Prot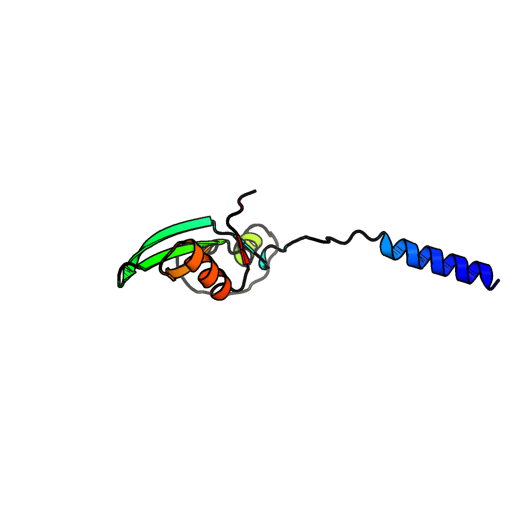ein AF-A0A352NLY4-F1 (afdb_monomer_lite)

Structure (mmCIF, N/CA/C/O backbone):
data_AF-A0A352NLY4-F1
#
_entry.id   AF-A0A352NLY4-F1
#
loop_
_atom_site.group_PDB
_atom_site.id
_atom_site.type_symbol
_atom_site.label_atom_id
_atom_site.label_alt_id
_atom_site.label_comp_id
_atom_site.label_asym_id
_atom_site.label_entity_id
_atom_site.label_seq_id
_atom_site.pdbx_PDB_ins_code
_atom_site.Cartn_x
_atom_site.Cartn_y
_atom_site.Cartn_z
_atom_site.occupancy
_atom_site.B_iso_or_equiv
_atom_site.auth_seq_id
_atom_site.auth_comp_id
_atom_site.auth_asym_id
_atom_site.auth_atom_id
_atom_site.pdbx_PDB_model_num
ATOM 1 N N . MET A 1 1 ? 44.769 12.437 -35.441 1.00 60.50 1 MET A N 1
ATOM 2 C CA . MET A 1 1 ? 43.981 11.222 -35.106 1.00 60.50 1 MET A CA 1
ATOM 3 C C . MET A 1 1 ? 43.529 11.134 -33.640 1.00 60.50 1 MET A C 1
ATOM 5 O O . MET A 1 1 ? 42.389 10.757 -33.415 1.00 60.50 1 MET A O 1
ATOM 9 N N . ARG A 1 2 ? 44.348 11.500 -32.633 1.00 72.38 2 ARG A N 1
ATOM 10 C CA . ARG A 1 2 ? 43.949 11.435 -31.203 1.00 72.38 2 ARG A CA 1
ATOM 11 C C . ARG A 1 2 ? 42.775 12.358 -30.822 1.00 72.38 2 ARG A C 1
ATOM 13 O O . ARG A 1 2 ? 41.879 11.918 -30.117 1.00 72.38 2 ARG A O 1
ATOM 20 N N . LYS A 1 3 ? 42.736 13.593 -31.345 1.00 75.38 3 LYS A N 1
ATOM 21 C CA . LYS A 1 3 ? 41.648 14.558 -31.076 1.00 75.38 3 LYS A CA 1
ATOM 22 C C . LYS A 1 3 ? 40.293 14.106 -31.642 1.00 75.38 3 LYS A C 1
ATOM 24 O O . LYS A 1 3 ? 39.298 14.189 -30.948 1.00 75.38 3 LYS A O 1
ATOM 29 N N . ALA A 1 4 ? 40.275 13.532 -32.849 1.00 79.25 4 ALA A N 1
ATOM 30 C CA . ALA A 1 4 ? 39.056 12.992 -33.461 1.00 79.25 4 ALA A CA 1
ATOM 31 C C . ALA A 1 4 ? 38.478 11.802 -32.673 1.00 79.25 4 ALA A C 1
ATOM 33 O O . ALA A 1 4 ? 37.269 11.708 -32.501 1.00 79.25 4 ALA A O 1
ATOM 34 N N . ARG A 1 5 ? 39.344 10.933 -32.127 1.00 83.25 5 ARG A N 1
ATOM 35 C CA . ARG A 1 5 ? 38.930 9.842 -31.229 1.00 83.25 5 ARG A CA 1
ATOM 36 C C . ARG A 1 5 ? 38.362 10.363 -29.906 1.00 83.25 5 ARG A C 1
ATOM 38 O O . ARG A 1 5 ? 37.364 9.835 -29.436 1.00 83.25 5 ARG A O 1
ATOM 45 N N . ALA A 1 6 ? 38.960 11.415 -29.344 1.00 87.50 6 ALA A N 1
ATOM 46 C CA . ALA A 1 6 ? 38.448 12.065 -28.139 1.00 87.50 6 ALA A CA 1
ATOM 47 C C . ALA A 1 6 ? 37.081 12.732 -28.381 1.00 87.50 6 ALA A C 1
ATOM 49 O O . ALA A 1 6 ? 36.170 12.542 -27.584 1.00 87.50 6 ALA A O 1
ATOM 50 N N . CYS A 1 7 ? 36.903 13.437 -29.503 1.00 89.69 7 CYS A N 1
ATOM 51 C CA . CYS A 1 7 ? 35.613 14.022 -29.880 1.00 89.69 7 CYS A CA 1
ATOM 52 C C . CYS A 1 7 ? 34.535 12.950 -30.096 1.00 89.69 7 CYS A C 1
ATOM 54 O O . CYS A 1 7 ? 33.423 13.108 -29.607 1.00 89.69 7 CYS A O 1
ATOM 56 N N . ALA A 1 8 ? 34.864 11.845 -30.773 1.00 91.00 8 ALA A N 1
ATOM 57 C CA . ALA A 1 8 ? 33.929 10.739 -30.982 1.00 91.00 8 ALA A CA 1
ATOM 58 C C . ALA A 1 8 ? 33.493 10.086 -29.659 1.00 91.00 8 ALA A C 1
ATOM 60 O O . ALA A 1 8 ? 32.311 9.811 -29.470 1.00 91.00 8 ALA A O 1
ATOM 61 N N . PHE A 1 9 ? 34.424 9.895 -28.720 1.00 93.00 9 PHE A N 1
ATOM 62 C CA . PHE A 1 9 ? 34.110 9.372 -27.389 1.00 93.00 9 PHE A CA 1
ATOM 63 C C . PHE A 1 9 ? 33.205 10.323 -26.592 1.00 93.00 9 PHE A C 1
ATOM 65 O O . PHE A 1 9 ? 32.268 9.880 -25.936 1.00 93.00 9 PHE A O 1
ATOM 72 N N . LEU A 1 10 ? 33.447 11.633 -26.689 1.00 92.31 10 LEU A N 1
ATOM 73 C CA . LEU A 1 10 ? 32.658 12.652 -25.996 1.00 92.31 10 LEU A CA 1
ATOM 74 C C . LEU A 1 10 ? 31.226 12.727 -26.550 1.00 92.31 10 LEU A C 1
ATOM 76 O O . LEU A 1 10 ? 30.277 12.776 -25.777 1.00 92.31 10 LEU A O 1
ATOM 80 N N . ILE A 1 11 ? 31.061 12.644 -27.874 1.00 92.31 11 ILE A N 1
ATOM 81 C CA . ILE A 1 11 ? 29.742 12.579 -28.529 1.00 92.31 11 ILE A CA 1
ATOM 82 C C . ILE A 1 11 ? 28.988 11.310 -28.114 1.00 92.31 11 ILE A C 1
ATOM 84 O O . ILE A 1 11 ? 27.803 11.379 -27.797 1.00 92.31 11 ILE A O 1
ATOM 88 N N . PHE A 1 12 ? 29.671 10.163 -28.064 1.00 91.94 12 PHE A N 1
ATOM 89 C CA . PHE A 1 12 ? 29.072 8.909 -27.606 1.00 91.94 12 PHE A CA 1
ATOM 90 C C . PHE A 1 12 ? 28.626 8.986 -26.136 1.00 91.94 12 PHE A C 1
ATOM 92 O O . PHE A 1 12 ? 27.497 8.620 -25.818 1.00 91.94 12 PHE A O 1
ATOM 99 N N . ALA A 1 13 ? 29.466 9.534 -25.253 1.00 91.56 13 ALA A N 1
ATOM 100 C CA . ALA A 1 13 ? 29.132 9.730 -23.843 1.00 91.56 13 ALA A CA 1
ATOM 101 C C . ALA A 1 13 ? 27.944 10.689 -23.647 1.00 91.56 13 ALA A C 1
ATOM 103 O O . ALA A 1 13 ? 27.086 10.436 -22.805 1.00 91.56 13 ALA A O 1
ATOM 104 N N . LEU A 1 14 ? 27.855 11.755 -24.451 1.00 90.25 14 LEU A N 1
ATOM 105 C CA . LEU A 1 14 ? 26.724 12.685 -24.411 1.00 90.25 14 LEU A CA 1
ATOM 106 C C . LEU A 1 14 ? 25.423 12.029 -24.906 1.00 90.25 14 LEU A C 1
ATOM 108 O O . LEU A 1 14 ? 24.355 12.302 -24.367 1.00 90.25 14 LEU A O 1
ATOM 112 N N . GLY A 1 15 ? 25.511 11.135 -25.896 1.00 89.44 15 GLY A N 1
ATOM 113 C CA . GLY A 1 15 ? 24.369 10.366 -26.398 1.00 89.44 15 GLY A CA 1
ATOM 114 C C . GLY A 1 15 ? 23.767 9.417 -25.358 1.00 89.44 15 GLY A C 1
ATOM 115 O O . GLY A 1 15 ? 22.554 9.228 -25.342 1.00 89.44 15 GLY A O 1
ATOM 116 N N . LEU A 1 16 ? 24.579 8.881 -24.438 1.00 85.50 16 LEU A N 1
ATOM 117 C CA . LEU A 1 16 ? 24.092 8.041 -23.335 1.00 85.50 16 LEU A CA 1
ATOM 118 C C . LEU A 1 16 ? 23.219 8.818 -22.337 1.00 85.50 16 LEU A C 1
ATOM 120 O O . LEU A 1 16 ? 22.315 8.236 -21.747 1.00 85.50 16 LEU A O 1
ATOM 124 N N . LEU A 1 17 ? 23.442 10.127 -22.182 1.00 82.12 17 LEU A N 1
ATOM 125 C CA . LEU A 1 17 ? 22.606 10.989 -21.335 1.00 82.12 17 LEU A CA 1
ATOM 126 C C . LEU A 1 17 ? 21.236 11.287 -21.963 1.00 82.12 17 LEU A C 1
ATOM 128 O O . LEU A 1 17 ? 20.321 11.702 -21.258 1.00 82.12 17 LEU A O 1
ATOM 132 N N . ALA A 1 18 ? 21.090 11.082 -23.275 1.00 81.06 18 ALA A N 1
ATOM 133 C CA . ALA A 1 18 ? 19.842 11.285 -24.007 1.00 81.06 18 ALA A CA 1
ATOM 134 C C . ALA A 1 18 ? 18.971 10.016 -24.092 1.00 81.06 18 ALA A C 1
ATOM 136 O O . ALA A 1 18 ? 17.882 10.069 -24.667 1.00 81.06 18 ALA A O 1
ATOM 137 N N . LEU A 1 19 ? 19.413 8.881 -23.532 1.00 82.00 19 LEU A N 1
ATOM 138 C CA . LEU A 1 19 ? 18.558 7.702 -23.396 1.00 82.00 19 LEU A CA 1
ATOM 139 C C . LEU A 1 19 ? 17.451 7.997 -22.375 1.00 82.00 19 LEU A C 1
ATOM 141 O O . LEU A 1 19 ? 17.691 8.083 -21.170 1.00 82.00 19 LEU A O 1
ATOM 145 N N . SER A 1 20 ? 16.222 8.132 -22.865 1.00 72.69 20 SER A N 1
ATOM 146 C CA . SER A 1 20 ? 15.024 8.229 -22.037 1.00 72.69 20 SER A CA 1
ATOM 147 C C . SER A 1 20 ? 14.710 6.861 -21.431 1.00 72.69 20 SER A C 1
ATOM 149 O O . SER A 1 20 ? 14.096 5.997 -22.049 1.00 72.69 20 SER A O 1
ATOM 151 N N . GLY A 1 21 ? 15.159 6.640 -20.198 1.00 66.31 21 GLY A N 1
ATOM 152 C CA . GLY A 1 21 ? 14.600 5.574 -19.369 1.00 66.31 21 GLY A CA 1
ATOM 153 C C . GLY A 1 21 ? 13.190 5.944 -18.897 1.00 66.31 21 GLY A C 1
ATOM 154 O O . GLY A 1 21 ? 12.821 7.120 -18.871 1.00 66.31 21 GLY A O 1
ATOM 155 N N . CYS A 1 22 ? 12.414 4.962 -18.445 1.00 68.81 22 CYS A N 1
ATOM 156 C CA . CYS A 1 22 ? 11.189 5.224 -17.692 1.00 68.81 22 CYS A CA 1
ATOM 157 C C . CYS A 1 22 ? 11.562 5.678 -16.267 1.00 68.81 22 CYS A C 1
ATOM 159 O O . CYS A 1 22 ? 11.494 4.907 -15.317 1.00 68.81 22 CYS A O 1
ATOM 161 N N . TRP A 1 23 ? 12.002 6.932 -16.120 1.00 68.00 23 TRP A N 1
ATOM 162 C CA . TRP A 1 23 ? 12.544 7.529 -14.881 1.00 68.00 23 TRP A CA 1
ATOM 163 C C . TRP A 1 23 ? 11.514 7.748 -13.749 1.00 68.00 23 TRP A C 1
ATOM 165 O O . TRP A 1 23 ? 11.714 8.560 -12.849 1.00 68.00 23 TRP A O 1
ATOM 175 N N . GLY A 1 24 ? 10.407 7.014 -13.778 1.00 64.12 24 GLY A N 1
ATOM 176 C CA . GLY A 1 24 ? 9.334 7.098 -12.791 1.00 64.12 24 GLY A CA 1
ATOM 177 C C . GLY A 1 24 ? 8.170 6.146 -13.057 1.00 64.12 24 GLY A C 1
ATOM 178 O O . GLY A 1 24 ? 7.099 6.357 -12.492 1.00 64.12 24 GLY A O 1
ATOM 179 N N . SER A 1 25 ? 8.352 5.133 -13.918 1.00 71.44 25 SER A N 1
ATOM 180 C CA . SER A 1 25 ? 7.359 4.060 -14.030 1.00 71.44 25 SER A CA 1
ATOM 181 C C . SER A 1 25 ? 7.354 3.295 -12.718 1.00 71.44 25 SER A C 1
ATOM 183 O O . SER A 1 25 ? 8.417 2.927 -12.220 1.00 71.44 25 SER A O 1
ATOM 185 N N . ARG A 1 26 ? 6.166 3.104 -12.152 1.00 71.06 26 ARG A N 1
ATOM 186 C CA . ARG A 1 26 ? 5.955 2.177 -11.046 1.00 71.06 26 ARG A CA 1
ATOM 187 C C . ARG A 1 26 ? 5.245 0.980 -11.625 1.00 71.06 26 ARG A C 1
ATOM 189 O O . ARG A 1 26 ? 4.145 1.124 -12.165 1.00 71.06 26 ARG A O 1
ATOM 196 N N . GLU A 1 27 ? 5.886 -0.171 -11.541 1.00 76.44 27 GLU A N 1
ATOM 197 C CA . GLU A 1 27 ? 5.316 -1.394 -12.080 1.00 76.44 27 GLU A CA 1
ATOM 198 C C . GLU A 1 27 ? 4.070 -1.807 -11.283 1.00 76.44 27 GLU A C 1
ATOM 200 O O . GLU A 1 27 ? 3.860 -1.424 -10.125 1.00 76.44 27 GLU A O 1
ATOM 205 N N . THR A 1 28 ? 3.192 -2.581 -11.921 1.00 76.44 28 THR A N 1
ATOM 206 C CA . THR A 1 28 ? 1.932 -3.016 -11.288 1.00 76.44 28 THR A CA 1
ATOM 207 C C . THR A 1 28 ? 2.155 -3.873 -10.040 1.00 76.44 28 THR A C 1
ATOM 209 O O . THR A 1 28 ? 1.282 -3.933 -9.174 1.00 76.44 28 THR A O 1
ATOM 212 N N . ASP A 1 29 ? 3.319 -4.504 -9.913 1.00 76.19 29 ASP A N 1
ATOM 213 C CA . ASP A 1 29 ? 3.730 -5.297 -8.759 1.00 76.19 29 ASP A CA 1
ATOM 214 C C . ASP A 1 29 ? 4.433 -4.484 -7.660 1.00 76.19 29 ASP A C 1
ATOM 216 O O . ASP A 1 29 ? 4.581 -4.999 -6.558 1.00 76.19 29 ASP A O 1
ATOM 220 N N . GLU A 1 30 ? 4.781 -3.215 -7.886 1.00 85.06 30 GLU A N 1
ATOM 221 C CA . GLU A 1 30 ? 5.308 -2.317 -6.844 1.00 85.06 30 GLU A CA 1
ATOM 222 C C . GLU A 1 30 ? 4.196 -1.649 -6.021 1.00 85.06 30 GLU A C 1
ATOM 224 O O . GLU A 1 30 ? 4.426 -1.133 -4.919 1.00 85.06 30 GLU A O 1
ATOM 229 N N . MET A 1 31 ? 2.979 -1.630 -6.571 1.00 89.25 31 MET A N 1
ATOM 230 C CA . MET A 1 31 ? 1.839 -0.893 -6.039 1.00 89.25 31 MET A CA 1
ATOM 231 C C . MET A 1 31 ? 0.704 -1.829 -5.623 1.00 89.25 31 MET A C 1
ATOM 233 O O . MET A 1 31 ? 0.329 -2.776 -6.318 1.00 89.25 31 MET A O 1
ATOM 237 N N . ALA A 1 32 ? 0.120 -1.537 -4.467 1.00 91.12 32 ALA A N 1
ATOM 238 C CA . ALA A 1 32 ? -1.084 -2.170 -3.960 1.00 91.12 32 ALA A CA 1
ATOM 239 C C . ALA A 1 32 ? -2.277 -1.230 -4.173 1.00 91.12 32 ALA A C 1
ATOM 241 O O . ALA A 1 32 ? -2.592 -0.404 -3.317 1.00 91.12 32 ALA A O 1
ATOM 242 N N . TYR A 1 33 ? -2.928 -1.349 -5.332 1.00 91.50 33 TYR A N 1
ATOM 243 C CA . TYR A 1 33 ? -4.127 -0.574 -5.657 1.00 91.50 33 TYR A CA 1
ATOM 244 C C . TYR A 1 33 ? -5.330 -1.082 -4.871 1.00 91.50 33 TYR A C 1
ATOM 246 O O . TYR A 1 33 ? -5.808 -2.196 -5.109 1.00 91.50 33 TYR A O 1
ATOM 254 N N . VAL A 1 34 ? -5.803 -0.267 -3.933 1.00 93.25 34 VAL A N 1
ATOM 255 C CA . VAL A 1 34 ? -7.006 -0.543 -3.149 1.00 93.25 34 VAL A CA 1
ATOM 256 C C . VAL A 1 34 ? -8.221 -0.364 -4.052 1.00 93.25 34 VAL A C 1
ATOM 258 O O . VAL A 1 34 ? -8.420 0.696 -4.622 1.00 93.25 34 VAL A O 1
ATOM 261 N N . LEU A 1 35 ? -9.023 -1.413 -4.191 1.00 91.94 35 LEU A N 1
ATOM 262 C CA . LEU A 1 35 ? -10.267 -1.433 -4.960 1.00 91.94 35 LEU A CA 1
ATOM 263 C C . LEU A 1 35 ? -11.484 -1.123 -4.089 1.00 91.94 35 LEU A C 1
ATOM 265 O O . LEU A 1 35 ? -12.442 -0.514 -4.555 1.00 91.94 35 LEU A O 1
ATOM 269 N N . ALA A 1 36 ? -11.446 -1.559 -2.830 1.00 91.62 36 ALA A N 1
ATOM 270 C CA . ALA A 1 36 ? -12.492 -1.315 -1.850 1.00 91.62 36 ALA A CA 1
ATOM 271 C C . ALA A 1 36 ? -11.893 -1.217 -0.445 1.00 91.62 36 ALA A C 1
ATOM 273 O O . ALA A 1 36 ? -10.881 -1.858 -0.150 1.00 91.62 36 ALA A O 1
ATOM 274 N N . LEU A 1 37 ? -12.542 -0.437 0.417 1.00 93.31 37 LEU A N 1
ATOM 275 C CA . LEU A 1 37 ? -12.177 -0.266 1.817 1.00 93.31 37 LEU A CA 1
ATOM 276 C C . LEU A 1 37 ? -13.433 -0.380 2.692 1.00 93.31 37 LEU A C 1
ATOM 278 O O . LEU A 1 37 ? -14.462 0.220 2.384 1.00 93.31 37 LEU A O 1
ATOM 282 N N . GLY A 1 38 ? -13.335 -1.157 3.766 1.00 94.25 38 GLY A N 1
ATOM 283 C CA . GLY A 1 38 ? -14.358 -1.359 4.785 1.00 94.25 38 GLY A CA 1
ATOM 284 C C . GLY A 1 38 ? -13.873 -0.876 6.149 1.00 94.25 38 GLY A C 1
ATOM 285 O O . GLY A 1 38 ? -12.682 -0.954 6.455 1.00 94.25 38 GLY A O 1
ATOM 286 N N . PHE A 1 39 ? -14.808 -0.367 6.946 1.00 94.56 39 PHE A N 1
ATOM 287 C CA . PHE A 1 39 ? -14.582 0.116 8.302 1.00 94.56 39 PHE A CA 1
ATOM 288 C C . PHE A 1 39 ? -15.462 -0.671 9.265 1.00 94.56 39 PHE A C 1
ATOM 290 O O . PHE A 1 39 ? -16.687 -0.606 9.170 1.00 94.56 39 PHE A O 1
ATOM 297 N N . ASP A 1 40 ? -14.833 -1.348 10.213 1.00 93.62 40 ASP A N 1
ATOM 298 C CA . ASP A 1 40 ? -15.487 -2.180 11.212 1.00 93.62 40 ASP A CA 1
ATOM 299 C C . ASP A 1 40 ? -15.089 -1.728 12.622 1.00 93.62 40 ASP A C 1
ATOM 301 O O . ASP A 1 40 ? -14.013 -1.165 12.847 1.00 93.62 40 ASP A O 1
ATOM 305 N N . LYS A 1 41 ? -15.966 -1.961 13.603 1.00 93.56 41 LYS A N 1
ATOM 306 C CA . LYS A 1 41 ? -15.660 -1.658 15.006 1.00 93.56 41 LYS A CA 1
ATOM 307 C C . LYS A 1 41 ? -14.660 -2.687 15.544 1.00 93.56 41 LYS A C 1
ATOM 309 O O . LYS A 1 41 ? -14.954 -3.879 15.531 1.00 93.56 41 LYS A O 1
ATOM 314 N N . GLY A 1 42 ? -13.514 -2.217 16.031 1.00 89.31 42 GLY A N 1
ATOM 315 C CA . GLY A 1 42 ? -12.497 -3.034 16.693 1.00 89.31 42 GLY A CA 1
ATOM 316 C C . GLY A 1 42 ? -12.702 -3.154 18.200 1.00 89.31 42 GLY A C 1
ATOM 317 O O . GLY A 1 42 ? -13.699 -2.684 18.767 1.00 89.31 42 GLY A O 1
ATOM 318 N N . GLU A 1 43 ? -11.739 -3.778 18.871 1.00 89.75 43 GLU A N 1
ATOM 319 C CA . GLU A 1 43 ? -11.751 -3.861 20.327 1.00 89.75 43 GLU A CA 1
ATOM 320 C C . GLU A 1 43 ? -11.316 -2.525 20.948 1.00 89.75 43 GLU A C 1
ATOM 322 O O . GLU A 1 43 ? -10.554 -1.764 20.363 1.00 89.75 43 GLU A O 1
ATOM 327 N N . LYS A 1 44 ? -11.786 -2.224 22.167 1.00 85.38 44 LYS A N 1
ATOM 328 C CA . LYS A 1 44 ? -11.320 -1.066 22.963 1.00 85.38 44 LYS A CA 1
ATOM 329 C C . LYS A 1 44 ? -11.354 0.282 22.214 1.00 85.38 44 LYS A C 1
ATOM 331 O O . LYS A 1 44 ? -10.419 1.066 22.328 1.00 85.38 44 LYS A O 1
ATOM 336 N N . GLU A 1 45 ? -12.444 0.554 21.493 1.00 84.69 45 GLU A N 1
ATOM 337 C CA . GLU A 1 45 ? -12.646 1.782 20.694 1.00 84.69 45 GLU A CA 1
ATOM 338 C C . GLU A 1 45 ? -11.689 1.938 19.492 1.00 84.69 45 GLU A C 1
ATOM 340 O O . GLU A 1 45 ? -11.592 3.019 18.911 1.00 84.69 45 GLU A O 1
ATOM 345 N N . ASN A 1 46 ? -11.015 0.863 19.073 1.00 91.81 46 ASN A N 1
ATOM 346 C CA . ASN A 1 46 ? -10.257 0.844 17.826 1.00 91.81 46 ASN A CA 1
ATOM 347 C C . ASN A 1 46 ? -11.167 0.670 16.599 1.00 91.81 46 ASN A C 1
ATOM 349 O O . ASN A 1 46 ? -12.341 0.295 16.681 1.00 91.81 46 ASN A O 1
ATOM 353 N N . LEU A 1 47 ? -10.577 0.905 15.434 1.00 93.19 47 LEU A N 1
ATOM 354 C CA . LEU A 1 47 ? -11.163 0.756 14.114 1.00 93.19 47 LEU A CA 1
ATOM 355 C C . LEU A 1 47 ? -10.436 -0.367 13.368 1.00 93.19 47 LEU A C 1
ATOM 357 O O . LEU A 1 47 ? -9.220 -0.315 13.169 1.00 93.19 47 LEU A O 1
ATOM 361 N N . VAL A 1 48 ? -11.184 -1.367 12.919 1.00 95.75 48 VAL A N 1
ATOM 362 C CA . VAL A 1 48 ? -10.680 -2.378 11.990 1.00 95.75 48 VAL A CA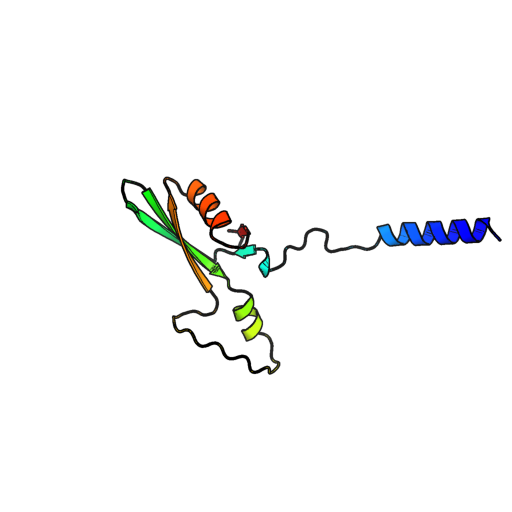 1
ATOM 363 C C . VAL A 1 48 ? -10.910 -1.859 10.577 1.00 95.75 48 VAL A C 1
ATOM 365 O O . VAL A 1 48 ? -12.016 -1.464 10.215 1.00 95.75 48 VAL A O 1
ATOM 368 N N . ILE A 1 49 ? -9.850 -1.819 9.778 1.00 95.44 49 ILE A N 1
ATOM 369 C CA . ILE A 1 49 ? -9.911 -1.425 8.374 1.00 95.44 49 ILE A CA 1
ATOM 370 C C . ILE A 1 49 ? -9.564 -2.622 7.518 1.00 95.44 49 ILE A C 1
ATOM 372 O O . ILE A 1 49 ? -8.467 -3.170 7.625 1.00 95.44 49 ILE A O 1
ATOM 376 N N . THR A 1 50 ? -10.488 -2.972 6.632 1.00 95.25 50 THR A N 1
ATOM 377 C CA . THR A 1 50 ? -10.319 -4.042 5.652 1.00 95.25 50 THR A CA 1
ATOM 378 C C . THR A 1 50 ? -10.168 -3.432 4.269 1.00 95.25 50 THR A C 1
ATOM 380 O O . THR A 1 50 ? -10.999 -2.632 3.851 1.00 95.25 50 THR A O 1
ATOM 383 N N . VAL A 1 51 ? -9.127 -3.805 3.534 1.00 95.12 51 VAL A N 1
ATOM 384 C CA . VAL A 1 51 ? -8.905 -3.376 2.152 1.00 95.12 51 VAL A CA 1
ATOM 385 C C . VAL A 1 51 ? -8.920 -4.570 1.216 1.00 95.12 51 VAL A C 1
ATOM 387 O O . VAL A 1 51 ? -8.338 -5.614 1.500 1.00 95.12 51 VAL A O 1
ATOM 390 N N . THR A 1 52 ? -9.568 -4.395 0.072 1.00 93.75 52 THR A N 1
ATOM 391 C CA . THR A 1 52 ? -9.472 -5.315 -1.062 1.00 93.75 52 THR A CA 1
ATOM 392 C C . THR A 1 52 ? -8.551 -4.686 -2.092 1.00 93.75 52 THR A 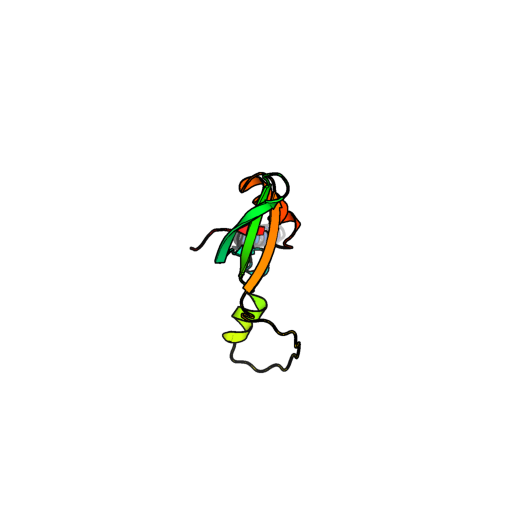C 1
ATOM 394 O O . THR A 1 52 ? -8.812 -3.579 -2.549 1.00 93.75 52 THR A O 1
ATOM 397 N N . ILE A 1 53 ? -7.469 -5.366 -2.449 1.00 92.25 53 ILE A N 1
ATOM 398 C CA . ILE A 1 53 ? -6.389 -4.875 -3.309 1.00 92.25 53 ILE A CA 1
ATOM 399 C C . ILE A 1 53 ? -6.378 -5.684 -4.607 1.00 92.25 53 ILE A C 1
ATOM 401 O O . ILE A 1 53 ? -6.624 -6.888 -4.587 1.00 92.25 53 ILE A O 1
ATOM 405 N N . ALA A 1 54 ? -6.064 -5.058 -5.739 1.00 89.56 54 ALA A N 1
ATOM 406 C CA . ALA A 1 54 ? -5.908 -5.769 -7.007 1.00 89.56 54 ALA A CA 1
ATOM 407 C C . ALA A 1 54 ? -4.745 -6.787 -6.976 1.00 89.56 54 ALA A C 1
ATOM 409 O O . ALA A 1 54 ? -3.678 -6.539 -6.392 1.00 89.56 54 ALA A O 1
ATOM 410 N N . ASN A 1 55 ? -4.928 -7.916 -7.668 1.00 88.25 55 ASN A N 1
ATOM 411 C CA . ASN A 1 55 ? -3.899 -8.925 -7.920 1.00 88.25 55 ASN A CA 1
ATOM 412 C C . ASN A 1 55 ? -3.495 -8.943 -9.409 1.00 88.25 55 ASN A C 1
ATOM 414 O O . ASN A 1 55 ? -4.079 -9.693 -10.200 1.00 88.25 55 ASN A O 1
ATOM 418 N N . PRO A 1 56 ? -2.476 -8.160 -9.814 1.00 78.44 56 PRO A N 1
ATOM 419 C CA . PRO A 1 56 ? -2.054 -8.069 -11.209 1.00 78.44 56 PRO A CA 1
ATOM 420 C C . PRO A 1 56 ? -1.618 -9.409 -11.802 1.00 78.44 56 PRO A C 1
ATOM 422 O O . PRO A 1 56 ? -1.849 -9.643 -12.982 1.00 78.44 56 PRO A O 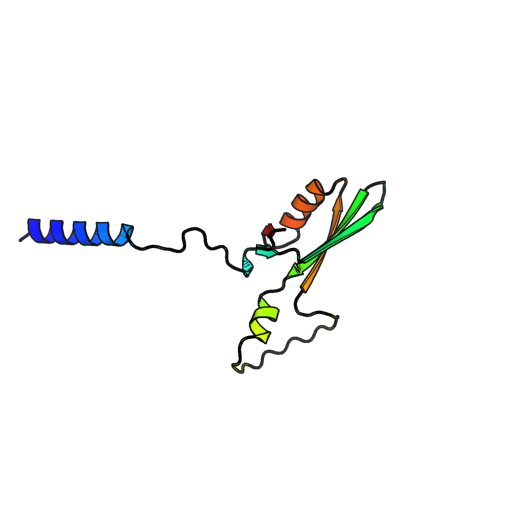1
ATOM 425 N N . LYS A 1 57 ? -1.041 -10.316 -10.996 1.00 78.19 57 LYS A N 1
ATOM 426 C CA . LYS A 1 57 ? -0.552 -11.622 -11.473 1.00 78.19 57 LYS A CA 1
ATOM 427 C C . LYS A 1 57 ? -1.678 -12.487 -12.033 1.00 78.19 57 LYS A C 1
ATOM 429 O O . LYS A 1 57 ? -1.486 -13.177 -13.027 1.00 78.19 57 LYS A O 1
ATOM 434 N N . VAL A 1 58 ? -2.851 -12.432 -11.406 1.00 78.12 58 VAL A N 1
ATOM 435 C CA . VAL A 1 58 ? -4.023 -13.189 -11.856 1.00 78.12 58 VAL A CA 1
ATOM 436 C C . VAL A 1 58 ? -4.777 -12.421 -12.939 1.00 78.12 58 VAL A C 1
ATOM 438 O O . VAL A 1 58 ? -5.162 -13.015 -13.940 1.00 78.12 58 VAL A O 1
ATOM 441 N N . ILE A 1 59 ? -4.923 -11.099 -12.795 1.00 73.75 59 ILE A N 1
ATOM 442 C CA . ILE A 1 59 ? -5.624 -10.256 -13.779 1.00 73.75 59 ILE A CA 1
ATOM 443 C C . ILE A 1 59 ? -4.911 -10.277 -15.142 1.00 73.75 59 ILE A C 1
ATOM 445 O O . ILE A 1 59 ? -5.562 -10.460 -16.169 1.00 73.75 59 ILE A O 1
ATOM 449 N N . ALA A 1 60 ? -3.582 -10.150 -15.168 1.00 68.00 60 ALA A N 1
ATOM 450 C CA . ALA A 1 60 ? -2.795 -10.198 -16.403 1.00 68.00 60 ALA A CA 1
ATOM 451 C C . ALA A 1 60 ? -2.802 -11.593 -17.057 1.00 68.00 60 ALA A C 1
ATOM 453 O O . ALA A 1 60 ? -2.720 -11.703 -18.278 1.00 68.00 60 ALA A O 1
ATOM 454 N N . GLY A 1 61 ? -2.956 -12.660 -16.264 1.00 59.34 61 GLY A N 1
ATOM 455 C CA . GLY A 1 61 ? -3.084 -14.031 -16.768 1.00 59.34 61 GLY A CA 1
ATOM 456 C C . GLY A 1 61 ? -4.408 -14.311 -17.491 1.00 59.34 61 GLY A C 1
ATOM 457 O O . GLY A 1 61 ? -4.483 -15.258 -18.267 1.00 59.34 61 GLY A O 1
ATOM 458 N N . ILE A 1 62 ? -5.441 -13.488 -17.280 1.00 56.69 62 ILE A N 1
ATOM 459 C CA . ILE A 1 62 ? -6.763 -13.647 -17.911 1.00 56.69 62 ILE A CA 1
ATOM 460 C C . ILE A 1 62 ? -6.814 -12.980 -19.301 1.00 56.69 62 ILE A C 1
ATOM 462 O O . ILE A 1 62 ? -7.586 -13.412 -20.155 1.00 56.69 62 ILE A O 1
ATOM 466 N N . SER A 1 63 ? -5.983 -11.962 -19.569 1.00 52.03 63 SER A N 1
ATOM 467 C CA . SER A 1 63 ? -5.954 -11.246 -20.860 1.00 52.03 63 SER A CA 1
ATOM 468 C C . SER A 1 63 ? -4.889 -11.750 -21.847 1.00 52.03 63 SER A C 1
ATOM 470 O O . SER A 1 63 ? -4.921 -11.384 -23.023 1.00 52.03 63 SER A O 1
ATOM 472 N N . GLY A 1 64 ? -3.965 -12.607 -21.405 1.00 45.34 64 GLY A N 1
ATOM 473 C CA . GLY A 1 64 ? -2.925 -13.202 -22.243 1.00 45.34 64 GLY A CA 1
ATOM 474 C C . GLY A 1 64 ? -3.361 -14.526 -22.867 1.00 45.34 64 GLY A C 1
ATOM 475 O O . GLY A 1 64 ? -3.188 -15.587 -22.273 1.00 45.34 64 GLY A O 1
ATOM 476 N N . GLY A 1 65 ? -3.884 -14.492 -24.093 1.00 49.88 65 GLY A N 1
ATOM 477 C CA . GLY A 1 65 ? -4.026 -15.695 -24.914 1.00 49.88 65 GLY A CA 1
ATOM 478 C C . GLY A 1 65 ? -2.653 -16.292 -25.242 1.00 49.88 65 GLY A C 1
ATOM 479 O O . GLY A 1 65 ? -1.994 -15.844 -26.174 1.00 49.88 65 GLY A O 1
ATOM 480 N N . GLY A 1 66 ? -2.212 -17.295 -24.485 1.00 44.72 66 GLY A N 1
ATOM 481 C CA . GLY A 1 66 ? -0.962 -18.012 -24.742 1.00 44.72 66 GLY A CA 1
ATOM 482 C C . GLY A 1 66 ? -0.716 -19.083 -23.687 1.00 44.72 66 GLY A C 1
ATOM 483 O O . GLY A 1 66 ? -0.414 -18.772 -22.542 1.00 44.72 66 GLY A O 1
ATOM 484 N N . GLY A 1 67 ? -0.905 -20.347 -24.070 1.00 57.06 67 GLY A N 1
ATOM 485 C CA . GLY A 1 67 ? -0.931 -21.494 -23.166 1.00 57.06 67 GLY A CA 1
ATOM 486 C C . GLY A 1 67 ? 0.336 -21.694 -22.329 1.00 57.06 67 GLY A C 1
ATOM 487 O O . GLY A 1 67 ? 1.458 -21.560 -22.808 1.00 57.06 67 GLY A O 1
ATOM 488 N N . GLY A 1 68 ? 0.126 -22.105 -21.081 1.00 40.09 68 GLY A N 1
ATOM 489 C CA . GLY A 1 68 ? 1.175 -22.515 -20.157 1.00 40.09 68 GLY A CA 1
ATOM 490 C C . GLY A 1 68 ? 0.559 -23.059 -18.875 1.00 40.09 68 GLY A C 1
ATOM 491 O O . GLY A 1 68 ? 0.106 -22.309 -18.022 1.00 40.09 68 GLY A O 1
ATOM 492 N N . ASN A 1 69 ? 0.502 -24.383 -18.777 1.00 52.00 69 ASN A N 1
ATOM 493 C CA . ASN A 1 69 ? -0.037 -25.137 -17.653 1.00 52.00 69 ASN A CA 1
ATOM 494 C C . ASN A 1 69 ? 0.762 -24.829 -16.368 1.00 52.00 69 ASN A C 1
ATOM 496 O O . ASN A 1 69 ? 1.932 -25.191 -16.273 1.00 52.00 69 ASN A O 1
ATOM 500 N N . GLY A 1 70 ? 0.134 -24.192 -15.379 1.00 39.34 70 GLY A N 1
ATOM 501 C CA . GLY A 1 70 ? 0.723 -23.910 -14.067 1.00 39.34 70 GLY A CA 1
ATOM 502 C C . GLY A 1 70 ? -0.346 -23.993 -12.986 1.00 39.34 70 GLY A C 1
ATOM 503 O O . GLY A 1 70 ? -1.009 -23.008 -12.685 1.00 39.34 70 GLY A O 1
ATOM 504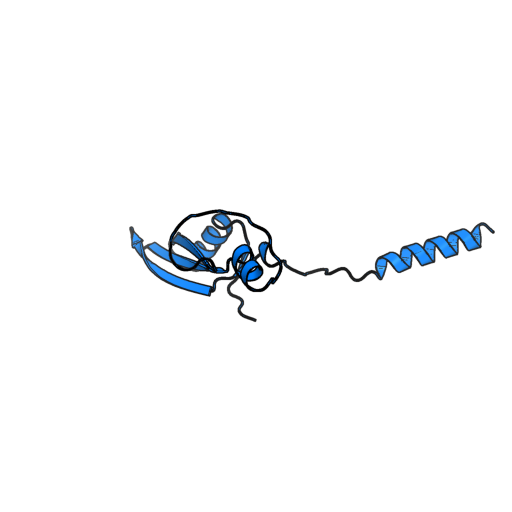 N N . GLY A 1 71 ? -0.558 -25.201 -12.463 1.00 47.44 71 GLY A N 1
ATOM 505 C CA . GLY A 1 71 ? -1.538 -25.480 -11.420 1.00 47.44 71 GLY A CA 1
ATOM 506 C C . GLY A 1 71 ? -1.179 -24.849 -10.074 1.00 47.44 71 GLY A C 1
ATOM 507 O O . GLY A 1 71 ? -0.021 -24.824 -9.668 1.00 47.44 71 GLY A O 1
ATOM 508 N N . GLY A 1 72 ? -2.214 -24.398 -9.369 1.00 38.44 72 GLY A N 1
ATOM 509 C CA . GLY A 1 72 ? -2.153 -23.912 -7.996 1.00 38.44 72 GLY A CA 1
ATOM 510 C C . GLY A 1 72 ? -3.565 -23.700 -7.460 1.00 38.44 72 GLY A C 1
ATOM 511 O O . GLY A 1 72 ? -4.096 -22.600 -7.514 1.00 38.44 72 GLY A O 1
ATOM 512 N N . SER A 1 73 ? -4.185 -24.791 -7.011 1.00 45.22 73 SER A N 1
ATOM 513 C CA . SER A 1 73 ? -5.492 -24.829 -6.351 1.00 45.22 73 SER A CA 1
ATOM 514 C C . SER A 1 73 ? -5.432 -24.178 -4.965 1.00 45.22 73 SER A C 1
ATOM 516 O O . SER A 1 73 ? -4.616 -24.577 -4.138 1.00 45.22 73 SER A O 1
ATOM 518 N N . GLY A 1 74 ? -6.357 -23.261 -4.684 1.00 36.62 74 GLY A N 1
ATOM 519 C CA . GLY A 1 74 ? -6.656 -22.744 -3.347 1.00 36.62 74 GLY A CA 1
ATOM 520 C C . GLY A 1 74 ? -7.940 -21.919 -3.397 1.00 36.62 74 GLY A C 1
ATOM 521 O O . GLY A 1 74 ? -7.929 -20.809 -3.913 1.00 36.62 74 GLY A O 1
ATOM 522 N N . GLY A 1 75 ? -9.055 -22.515 -2.972 1.00 40.09 75 GLY A N 1
ATOM 523 C CA . GLY A 1 75 ? -10.407 -21.993 -3.170 1.00 40.09 75 GLY A CA 1
ATOM 524 C C . GLY A 1 75 ? -10.784 -20.804 -2.283 1.00 40.09 75 GLY A C 1
ATOM 525 O O . GLY A 1 75 ? -10.366 -20.702 -1.134 1.00 40.09 75 GLY A O 1
ATOM 526 N N . GLY A 1 76 ? -11.632 -19.950 -2.855 1.00 38.47 76 GLY A N 1
ATOM 527 C CA . GLY A 1 76 ? -12.254 -18.766 -2.266 1.00 38.47 76 GLY A CA 1
ATOM 528 C C . GLY A 1 76 ? -12.568 -17.774 -3.389 1.00 38.47 76 GLY A C 1
ATOM 529 O O . GLY A 1 76 ? -11.740 -17.580 -4.272 1.00 38.47 76 GLY A O 1
ATOM 530 N N . GLU A 1 77 ? -13.779 -17.228 -3.427 1.00 49.75 77 GLU A N 1
ATOM 531 C CA . GLU A 1 77 ? -14.269 -16.304 -4.461 1.00 49.75 77 GLU A CA 1
ATOM 532 C C . GLU A 1 77 ? -13.252 -15.195 -4.830 1.00 49.75 77 GLU A C 1
ATOM 534 O O . GLU A 1 77 ? -12.674 -14.563 -3.955 1.00 49.75 77 GLU A O 1
ATOM 539 N N . GLY A 1 78 ? -13.064 -14.913 -6.129 1.00 51.56 78 GLY A N 1
ATOM 540 C CA . GLY A 1 78 ? -12.432 -13.660 -6.580 1.00 51.56 78 GLY A CA 1
ATOM 541 C C . GLY A 1 78 ? -10.907 -13.658 -6.764 1.00 51.56 78 GLY A C 1
ATOM 542 O O . GLY A 1 78 ? -10.225 -12.785 -6.244 1.00 51.56 78 GLY A O 1
ATOM 543 N N . GLY A 1 79 ? -10.354 -14.541 -7.606 1.00 62.00 79 GLY A N 1
ATOM 544 C CA . GLY A 1 79 ? -8.901 -14.619 -7.867 1.00 62.00 79 GLY A CA 1
ATOM 545 C C . GLY A 1 79 ? -8.209 -13.326 -8.348 1.00 62.00 79 GLY A C 1
ATOM 546 O O . GLY A 1 79 ? -6.983 -13.250 -8.338 1.00 62.00 79 GLY A O 1
ATOM 547 N N . GLY A 1 80 ? -8.958 -12.291 -8.741 1.00 80.19 80 GLY A N 1
ATOM 548 C CA . GLY A 1 80 ? -8.416 -10.986 -9.130 1.00 80.19 80 GLY A CA 1
ATOM 549 C C . GLY A 1 80 ? -8.062 -10.052 -7.967 1.00 80.19 80 GLY A C 1
ATOM 550 O O . GLY A 1 80 ? -7.490 -8.991 -8.219 1.00 80.19 80 GLY A O 1
ATOM 551 N N . THR A 1 81 ? -8.383 -10.397 -6.716 1.00 87.25 81 THR A N 1
ATOM 552 C CA . THR A 1 81 ? -8.192 -9.502 -5.566 1.00 87.25 81 THR A CA 1
ATOM 553 C C . THR A 1 81 ? -7.573 -10.204 -4.354 1.00 87.25 81 THR A C 1
ATOM 555 O O . THR A 1 81 ? -7.587 -11.425 -4.238 1.00 87.25 81 THR A O 1
ATOM 558 N N . LEU A 1 82 ? -6.964 -9.420 -3.464 1.00 89.44 82 LEU A N 1
ATOM 559 C CA . LEU A 1 82 ? -6.375 -9.852 -2.195 1.00 89.44 82 LEU A CA 1
ATOM 560 C C . LEU A 1 82 ? -6.975 -9.013 -1.070 1.00 89.44 82 LEU A C 1
ATOM 562 O O . LEU A 1 82 ? -7.077 -7.796 -1.213 1.00 89.44 82 LEU A O 1
ATOM 566 N N . ILE A 1 83 ? -7.359 -9.641 0.038 1.00 92.88 83 ILE A N 1
ATOM 567 C CA . ILE A 1 83 ? -8.021 -8.968 1.160 1.00 92.88 83 ILE A CA 1
ATOM 568 C C . ILE A 1 83 ? -7.067 -8.924 2.355 1.00 92.88 83 ILE A C 1
ATOM 570 O O . ILE A 1 83 ? -6.502 -9.950 2.729 1.00 92.88 83 ILE A O 1
ATOM 574 N N . TYR A 1 84 ? -6.907 -7.744 2.953 1.00 93.56 84 TYR A N 1
ATOM 575 C CA . TYR A 1 84 ? -6.112 -7.525 4.163 1.00 93.56 84 TYR A CA 1
ATOM 576 C C . TYR A 1 84 ? -6.911 -6.713 5.175 1.00 93.56 84 TYR A C 1
ATOM 578 O O . TYR A 1 84 ? -7.588 -5.760 4.794 1.00 93.56 84 TYR A O 1
ATOM 586 N N . SER A 1 85 ? -6.776 -7.041 6.458 1.00 94.81 85 SER A N 1
ATOM 587 C CA . SER A 1 85 ? -7.417 -6.310 7.554 1.00 94.81 85 SER A CA 1
ATOM 588 C C . SER A 1 85 ? -6.386 -5.924 8.606 1.00 94.81 85 SER A C 1
ATOM 590 O O . SER A 1 85 ? -5.549 -6.743 8.982 1.00 94.81 85 SER A O 1
ATOM 592 N N . VAL A 1 86 ? -6.453 -4.682 9.084 1.00 94.81 86 VAL A N 1
ATOM 593 C CA . VAL A 1 86 ? -5.610 -4.163 10.170 1.00 94.81 86 VAL A CA 1
ATOM 594 C C . VAL A 1 86 ? -6.469 -3.450 11.205 1.00 94.81 86 VAL A C 1
ATOM 596 O O . VAL A 1 86 ? -7.468 -2.823 10.861 1.00 94.81 86 VAL A O 1
ATOM 599 N N . GLU A 1 87 ? -6.069 -3.509 12.470 1.00 95.44 87 GLU A N 1
ATOM 600 C CA . GLU A 1 87 ? -6.732 -2.799 13.563 1.00 95.44 87 GLU A CA 1
ATOM 601 C C . GLU A 1 87 ? -5.866 -1.626 14.025 1.00 95.44 87 GLU A C 1
ATOM 603 O O . GLU A 1 87 ? -4.674 -1.791 14.295 1.00 95.44 87 GLU A O 1
ATOM 608 N N . SER A 1 88 ? -6.446 -0.428 14.106 1.00 93.56 88 SER A N 1
ATOM 609 C CA . SER A 1 88 ? -5.746 0.754 14.608 1.00 93.56 88 SER A CA 1
ATOM 610 C C . SER A 1 88 ? -6.704 1.780 15.217 1.00 93.56 88 SER A C 1
ATOM 612 O O . SER A 1 88 ? -7.920 1.663 15.117 1.00 93.56 88 SER A O 1
ATOM 614 N N . TYR A 1 89 ? -6.159 2.823 15.837 1.00 91.81 89 TYR A N 1
ATOM 615 C CA . TYR A 1 89 ? -6.949 3.888 16.458 1.00 91.81 89 TYR A CA 1
ATOM 616 C C . TYR A 1 89 ? -7.482 4.934 15.456 1.00 91.81 89 TYR A C 1
ATOM 618 O O . TYR A 1 89 ? -8.307 5.766 15.830 1.00 91.81 89 TYR A O 1
ATOM 626 N N . ALA A 1 90 ? -7.005 4.953 14.202 1.00 91.81 90 ALA A N 1
ATOM 627 C CA . ALA A 1 90 ? -7.416 5.942 13.201 1.00 91.81 90 ALA A CA 1
ATOM 628 C C . ALA A 1 90 ? -7.127 5.482 11.759 1.00 91.81 90 ALA A C 1
ATOM 630 O O . ALA A 1 90 ? -6.115 4.825 11.523 1.00 91.81 90 ALA A O 1
ATOM 631 N N . PRO A 1 91 ? -7.898 5.931 10.747 1.00 90.75 91 PRO A N 1
ATOM 632 C CA . PRO A 1 91 ? -7.668 5.536 9.355 1.00 90.75 91 PRO A CA 1
ATOM 633 C C . PRO A 1 91 ? -6.248 5.783 8.841 1.00 90.75 91 PRO A C 1
ATOM 635 O O . PRO A 1 91 ? -5.698 4.959 8.116 1.00 90.75 91 PRO A O 1
ATOM 638 N N . LEU A 1 92 ? -5.622 6.888 9.251 1.00 92.75 92 LEU A N 1
ATOM 639 C CA . LEU A 1 92 ? -4.253 7.203 8.851 1.00 92.75 92 LEU A CA 1
ATOM 640 C C . LEU A 1 92 ? -3.224 6.246 9.474 1.00 92.75 92 LEU A C 1
ATOM 642 O O . LEU A 1 92 ? -2.264 5.870 8.807 1.00 92.75 92 LEU A O 1
ATOM 646 N N . ALA A 1 93 ? -3.447 5.815 10.719 1.00 93.56 93 ALA A N 1
ATOM 647 C CA . ALA A 1 93 ? -2.599 4.828 11.384 1.00 93.56 93 ALA A CA 1
ATOM 648 C C . ALA A 1 93 ? -2.733 3.450 10.720 1.00 93.56 93 ALA A C 1
ATOM 650 O O . ALA A 1 93 ? -1.740 2.753 10.524 1.00 93.56 93 ALA A O 1
ATOM 651 N N . SER A 1 94 ? -3.940 3.092 10.275 1.00 93.12 94 SER A N 1
ATOM 652 C CA . SER A 1 94 ? -4.146 1.873 9.490 1.00 93.12 94 SER A CA 1
ATOM 653 C C . SER A 1 94 ? -3.387 1.895 8.163 1.00 93.12 94 SER A C 1
ATOM 655 O O . SER A 1 94 ? -2.914 0.849 7.742 1.00 93.12 94 SER A O 1
ATOM 657 N N . ILE A 1 95 ? -3.228 3.048 7.501 1.00 93.44 95 ILE A N 1
ATOM 658 C CA . ILE A 1 95 ? -2.442 3.135 6.254 1.00 93.44 95 ILE A CA 1
ATOM 659 C C . ILE A 1 95 ? -0.965 2.794 6.507 1.00 93.44 95 ILE A C 1
ATOM 661 O O . ILE A 1 95 ? -0.348 2.116 5.686 1.00 93.44 95 ILE A O 1
ATOM 665 N N . ASP A 1 96 ? -0.400 3.222 7.636 1.00 94.00 96 ASP A N 1
ATOM 666 C CA . ASP A 1 96 ? 0.978 2.893 8.022 1.00 94.00 96 ASP A CA 1
ATOM 667 C C . ASP A 1 96 ? 1.148 1.390 8.303 1.00 94.00 96 ASP A C 1
ATOM 669 O O . ASP A 1 96 ? 2.050 0.735 7.769 1.00 94.00 96 ASP A O 1
ATOM 673 N N . LEU A 1 97 ? 0.194 0.806 9.037 1.00 94.50 97 LEU A N 1
ATOM 674 C CA . LEU A 1 97 ? 0.147 -0.640 9.264 1.00 94.50 97 LEU A CA 1
ATOM 675 C C . LEU A 1 97 ? -0.021 -1.422 7.958 1.00 94.50 97 LEU A C 1
ATOM 677 O O . LEU A 1 97 ? 0.658 -2.428 7.757 1.00 94.50 97 LEU A O 1
ATOM 681 N N . LEU A 1 98 ? -0.876 -0.961 7.042 1.00 94.19 98 LEU A N 1
ATOM 682 C CA . LEU A 1 98 ? -1.080 -1.609 5.746 1.00 94.19 98 LEU A CA 1
ATOM 683 C C . LEU A 1 98 ? 0.180 -1.557 4.874 1.00 94.19 98 LEU A C 1
ATOM 685 O O . LEU A 1 98 ? 0.497 -2.560 4.243 1.00 94.19 98 LEU A O 1
ATOM 689 N N . ASN A 1 99 ? 0.935 -0.453 4.880 1.00 93.12 99 ASN A N 1
ATOM 690 C CA . ASN A 1 99 ? 2.223 -0.365 4.174 1.00 93.12 99 ASN A CA 1
ATOM 691 C C . ASN A 1 99 ? 3.298 -1.304 4.749 1.00 93.12 99 ASN A C 1
ATOM 693 O O . ASN A 1 99 ? 4.259 -1.611 4.052 1.00 93.12 99 ASN A O 1
ATOM 697 N N . THR A 1 100 ? 3.147 -1.742 6.002 1.00 92.44 100 THR A N 1
ATOM 698 C CA . THR A 1 100 ? 4.032 -2.738 6.630 1.00 92.44 100 THR A CA 1
ATOM 699 C C . THR A 1 100 ? 3.525 -4.169 6.427 1.00 92.44 100 THR A C 1
ATOM 701 O O . THR A 1 100 ? 4.314 -5.105 6.357 1.00 92.44 100 THR A O 1
ATOM 704 N N . THR A 1 101 ? 2.205 -4.351 6.342 1.00 92.44 101 THR A N 1
ATOM 705 C CA . THR A 1 101 ? 1.560 -5.670 6.212 1.00 92.44 101 THR A CA 1
ATOM 706 C C . THR A 1 101 ? 1.564 -6.176 4.772 1.00 92.44 101 THR A C 1
ATOM 708 O O . THR A 1 101 ? 1.639 -7.379 4.532 1.00 92.44 101 THR A O 1
ATOM 711 N N . VAL A 1 102 ? 1.443 -5.267 3.806 1.00 91.06 102 VAL A N 1
ATOM 712 C CA . VAL A 1 102 ? 1.441 -5.584 2.379 1.00 91.06 102 VAL A CA 1
ATOM 713 C C . VAL A 1 102 ? 2.845 -5.352 1.829 1.00 91.06 102 VAL A C 1
ATOM 715 O O . VAL A 1 102 ? 3.415 -4.287 2.027 1.00 91.06 102 VAL A O 1
ATOM 718 N N . ASP A 1 103 ? 3.371 -6.295 1.044 1.00 88.38 103 ASP A N 1
ATOM 719 C CA . ASP A 1 103 ? 4.714 -6.203 0.430 1.00 88.38 103 ASP A CA 1
ATOM 720 C C . ASP A 1 103 ? 4.863 -5.074 -0.616 1.00 88.38 103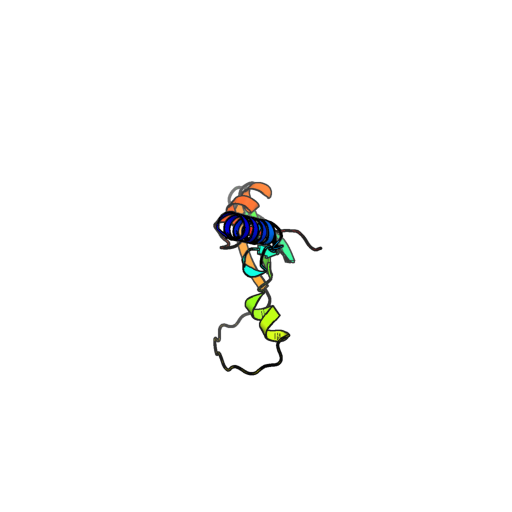 ASP A C 1
ATOM 722 O O . ASP A 1 103 ? 5.900 -4.928 -1.262 1.00 88.38 103 ASP A O 1
ATOM 726 N N . ARG A 1 104 ? 3.801 -4.299 -0.845 1.00 89.44 104 ARG A N 1
ATOM 727 C CA . ARG A 1 104 ? 3.663 -3.301 -1.907 1.00 89.44 104 ARG A CA 1
ATOM 728 C C . ARG A 1 104 ? 3.146 -2.005 -1.316 1.00 89.44 104 ARG A C 1
ATOM 730 O O . ARG A 1 104 ? 2.340 -2.017 -0.386 1.00 89.44 104 ARG A O 1
ATOM 737 N N . ARG A 1 105 ? 3.532 -0.875 -1.910 1.00 89.88 105 ARG A N 1
ATOM 738 C CA . ARG A 1 105 ? 3.082 0.433 -1.425 1.00 89.88 105 ARG A CA 1
ATOM 739 C C . ARG A 1 105 ? 1.590 0.606 -1.692 1.00 89.88 105 ARG A C 1
ATOM 741 O O . ARG A 1 105 ? 1.156 0.553 -2.845 1.00 89.88 105 ARG A O 1
ATOM 748 N N . VAL A 1 106 ? 0.820 0.858 -0.640 1.00 92.56 106 VAL A N 1
ATOM 749 C CA . VAL A 1 106 ? -0.630 1.047 -0.740 1.00 92.56 106 VAL A CA 1
ATOM 750 C C . VAL A 1 106 ? -0.936 2.333 -1.505 1.00 92.56 106 VAL A C 1
ATOM 752 O O . VAL A 1 106 ? -0.333 3.385 -1.269 1.00 92.56 106 VAL A O 1
ATOM 755 N N . SER A 1 107 ? -1.877 2.245 -2.440 1.00 91.12 107 SER A N 1
ATOM 756 C CA . SER A 1 107 ? -2.343 3.361 -3.255 1.00 91.12 107 SER A CA 1
ATOM 757 C C . SER A 1 107 ? -3.859 3.345 -3.366 1.00 91.12 107 SER A C 1
ATOM 759 O O . SER A 1 107 ? -4.461 2.309 -3.631 1.00 91.12 107 SER A O 1
ATOM 761 N N . PHE A 1 108 ? -4.454 4.524 -3.213 1.00 91.12 108 PHE A N 1
ATOM 762 C CA . PHE A 1 108 ? -5.890 4.770 -3.377 1.00 91.12 108 PHE A CA 1
ATOM 763 C C . PHE A 1 108 ? -6.195 5.519 -4.687 1.00 91.12 108 PHE A C 1
ATOM 765 O O . PHE A 1 108 ? -7.266 6.097 -4.846 1.00 91.12 108 PHE A O 1
ATOM 772 N N . LEU A 1 109 ? -5.224 5.588 -5.606 1.00 88.56 109 LEU A N 1
ATOM 773 C CA . LEU A 1 109 ? -5.395 6.230 -6.909 1.00 88.56 109 LEU A CA 1
ATOM 774 C C . LEU A 1 109 ? -6.161 5.303 -7.865 1.00 88.56 109 LEU A C 1
ATOM 776 O O . LEU A 1 109 ? -5.845 4.119 -7.955 1.00 88.56 109 LEU A O 1
ATOM 780 N N . HIS A 1 110 ? -7.121 5.869 -8.601 1.00 81.06 110 HIS A N 1
ATOM 781 C CA . HIS A 1 110 ? -7.983 5.175 -9.572 1.00 81.06 110 HIS A CA 1
ATOM 782 C C . HIS A 1 110 ? -7.997 5.877 -10.946 1.00 81.06 110 HIS A C 1
ATOM 784 O O . HIS A 1 110 ? -9.050 6.014 -11.567 1.00 81.06 110 HIS A O 1
ATOM 790 N N . THR A 1 111 ? -6.845 6.385 -11.387 1.00 58.28 111 THR A N 1
ATOM 791 C CA . THR A 1 111 ? -6.669 7.090 -12.673 1.00 58.28 111 THR A CA 1
ATOM 792 C C . THR A 1 111 ? -6.060 6.205 -13.738 1.00 58.28 111 THR A C 1
ATOM 794 O O . THR A 1 111 ? -5.136 5.447 -13.367 1.00 58.28 111 THR A O 1
#

Foldseek 3Di:
DVVVVVVVVVVVVVVVVVPDDPPDDDDPVQEWAFPDKDWDQDPPQKIKIKTKTFDCVVVVVVPDPDDDDDDDDDDDPDPGIDMDIDIGRDPVVVQVVCCVVDPHRYDHDDD

pLDDT: mean 79.99, std 17.09, range [36.62, 95.75]

Sequence (111 aa):
MRKARACAFLIFALGLLALSGCWGSRETDEMAYVLALGFDKGEKENLVITVTIANPKVIAGISGGGGGNGGGSGGGEGGGTLIYSVESYAPLASIDLLNTTVDRRVSFLHT

Secondary structure (DSSP, 8-state):
-HHHHHHHHHHHHHHHTT----TT---TTTEEEEEEEEEEE-GGG-EEEEEEEE-HHHHHHHH-------------S-TTEEEEEEEESSHHHHHHHHHHHSSSEEE----

Radius of gyration: 23.18 Å; chains: 1; bounding box: 60×40×58 Å